Protein AF-A0A7K2YZ72-F1 (afdb_monomer_lite)

pLDDT: mean 72.84, std 12.13, range [53.62, 87.0]

Structure (mmCIF, N/CA/C/O backbone):
data_AF-A0A7K2YZ72-F1
#
_entry.id   AF-A0A7K2YZ72-F1
#
loop_
_atom_site.group_PDB
_atom_site.id
_atom_site.type_symbol
_atom_site.label_atom_id
_atom_site.label_alt_id
_atom_site.label_comp_id
_atom_site.label_asym_id
_atom_site.label_entity_id
_atom_site.label_seq_id
_atom_site.pdbx_PDB_ins_code
_atom_site.Cartn_x
_atom_site.Cartn_y
_atom_site.Cartn_z
_atom_site.occupancy
_atom_site.B_iso_or_equiv
_atom_site.auth_seq_id
_atom_site.auth_comp_id
_atom_site.auth_asym_id
_atom_site.auth_atom_id
_atom_site.pdbx_PDB_model_num
ATOM 1 N N . MET A 1 1 ? -6.754 -0.953 16.951 1.00 66.56 1 MET A N 1
ATOM 2 C CA . MET A 1 1 ? -6.450 -0.528 15.565 1.00 66.56 1 MET A CA 1
ATOM 3 C C . MET A 1 1 ? -6.668 -1.678 14.604 1.00 66.56 1 MET A C 1
ATOM 5 O O . MET A 1 1 ? -6.054 -2.729 14.779 1.00 66.56 1 MET A O 1
ATOM 9 N N . ALA A 1 2 ? -7.543 -1.490 13.618 1.00 82.25 2 ALA A N 1
ATOM 10 C CA . ALA A 1 2 ? -7.791 -2.478 12.576 1.00 82.25 2 ALA A CA 1
ATOM 11 C C . ALA A 1 2 ? -6.699 -2.415 11.491 1.00 82.25 2 ALA A C 1
ATOM 13 O O . ALA A 1 2 ? -6.061 -1.383 11.263 1.00 82.25 2 ALA A O 1
ATOM 14 N N . LYS A 1 3 ? -6.443 -3.546 10.826 1.00 82.19 3 LYS A N 1
ATOM 15 C CA . LYS A 1 3 ? -5.518 -3.589 9.685 1.00 82.19 3 LYS A CA 1
ATOM 16 C C . LYS A 1 3 ? -6.186 -2.919 8.488 1.00 82.19 3 LYS A C 1
ATOM 18 O O . LYS A 1 3 ? -7.352 -3.187 8.215 1.00 82.19 3 LYS A O 1
ATOM 23 N N . CYS A 1 4 ? -5.433 -2.113 7.740 1.00 85.19 4 CYS A N 1
ATOM 24 C CA . CYS A 1 4 ? -5.923 -1.585 6.470 1.00 85.19 4 CYS A CA 1
ATOM 25 C C . CYS A 1 4 ? -6.115 -2.749 5.489 1.00 85.19 4 CYS A C 1
ATOM 27 O O . CYS A 1 4 ? -5.147 -3.398 5.075 1.00 85.19 4 CYS A O 1
ATOM 29 N N . THR A 1 5 ? -7.370 -3.039 5.157 1.00 84.56 5 THR A N 1
ATOM 30 C CA . THR A 1 5 ? -7.776 -4.186 4.335 1.00 84.56 5 THR A CA 1
ATOM 31 C C . THR A 1 5 ? -7.343 -4.014 2.883 1.00 84.56 5 THR A C 1
ATOM 33 O O . THR A 1 5 ? -6.867 -4.970 2.274 1.00 84.56 5 THR A O 1
ATOM 36 N N . ASN A 1 6 ? -7.389 -2.777 2.378 1.00 82.12 6 ASN A N 1
ATOM 37 C CA . ASN A 1 6 ? -7.023 -2.408 1.009 1.00 82.12 6 ASN A CA 1
ATOM 38 C C . ASN A 1 6 ? -5.589 -2.847 0.654 1.00 82.12 6 ASN A C 1
ATOM 40 O O . ASN A 1 6 ? -5.326 -3.404 -0.407 1.00 82.12 6 ASN A O 1
ATOM 44 N N . CYS A 1 7 ? -4.670 -2.702 1.610 1.00 85.75 7 CYS A N 1
ATOM 45 C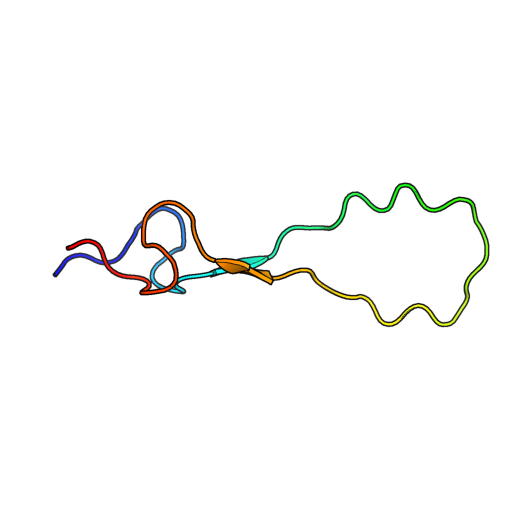 CA . CYS A 1 7 ? -3.256 -3.035 1.430 1.00 85.75 7 CYS A CA 1
ATOM 46 C C . CYS A 1 7 ? -2.815 -4.233 2.274 1.00 85.75 7 CYS A C 1
ATOM 48 O O . CYS A 1 7 ? -1.618 -4.434 2.493 1.00 85.75 7 CYS A O 1
ATOM 50 N N . LYS A 1 8 ? -3.777 -5.022 2.775 1.00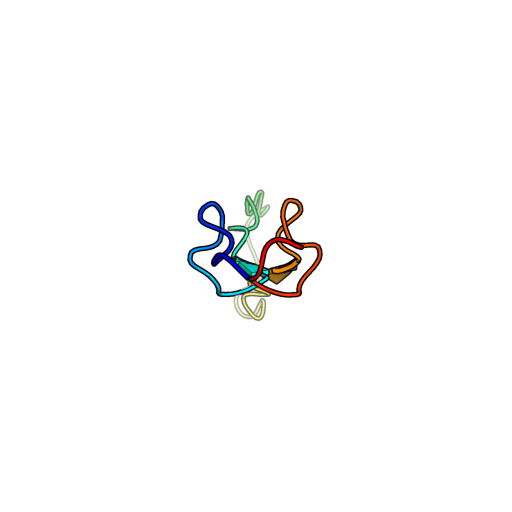 86.44 8 LYS A N 1
ATOM 51 C CA . LYS A 1 8 ? -3.555 -6.211 3.617 1.00 86.44 8 LYS A CA 1
ATOM 52 C C . LYS A 1 8 ? -2.591 -5.956 4.785 1.00 86.44 8 LYS A C 1
ATOM 54 O O . LYS A 1 8 ? -1.786 -6.811 5.143 1.00 86.44 8 LYS A O 1
ATOM 59 N N . GLY A 1 9 ? -2.629 -4.754 5.352 1.00 85.62 9 GLY A N 1
ATOM 60 C CA . GLY A 1 9 ? -1.753 -4.345 6.447 1.00 85.62 9 GLY A CA 1
ATOM 61 C C . GLY A 1 9 ? -0.316 -3.958 6.072 1.00 85.62 9 GLY A C 1
ATOM 62 O O . GLY A 1 9 ? 0.451 -3.623 6.966 1.00 85.62 9 GLY A O 1
ATOM 63 N N . LYS A 1 10 ? 0.073 -3.971 4.787 1.00 83.69 10 LYS A N 1
ATOM 64 C CA . LYS A 1 10 ? 1.454 -3.671 4.353 1.00 83.69 10 LYS A CA 1
ATOM 65 C C . LYS A 1 10 ? 1.796 -2.181 4.283 1.00 83.69 10 LYS A C 1
ATOM 67 O O . LYS A 1 10 ? 2.955 -1.838 4.079 1.00 83.69 10 LYS A O 1
ATOM 72 N N . GLY A 1 11 ? 0.805 -1.292 4.360 1.00 86.31 11 GLY A N 1
ATOM 73 C CA . GLY A 1 11 ? 1.013 0.160 4.270 1.00 86.31 11 GLY A CA 1
ATOM 74 C C . GLY A 1 11 ? 1.418 0.671 2.886 1.00 86.31 11 GLY A C 1
ATOM 75 O O . GLY A 1 11 ? 1.294 1.857 2.614 1.00 86.31 11 GLY A O 1
ATOM 76 N N . SER A 1 12 ? 1.810 -0.201 1.963 1.00 85.31 12 SER A N 1
ATOM 77 C CA . SER A 1 12 ? 2.200 0.136 0.597 1.00 85.31 12 SER A CA 1
ATOM 78 C C . SER A 1 12 ? 1.612 -0.857 -0.398 1.00 85.31 12 SER A C 1
ATOM 80 O O . SER A 1 12 ? 1.327 -2.011 -0.065 1.00 85.31 12 SER A O 1
ATOM 82 N N . VAL A 1 13 ? 1.419 -0.393 -1.629 1.00 82.44 13 VAL A N 1
ATOM 83 C CA . VAL A 1 13 ? 1.004 -1.210 -2.769 1.00 82.44 13 VAL A CA 1
ATOM 84 C C . VAL A 1 13 ? 2.080 -1.157 -3.836 1.00 82.44 13 VAL A C 1
ATOM 86 O O . VAL A 1 13 ? 2.631 -0.097 -4.145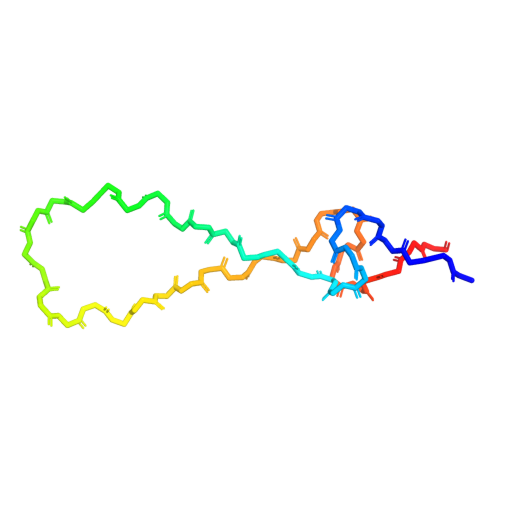 1.00 82.44 13 VAL A O 1
ATOM 89 N N . ARG A 1 14 ? 2.387 -2.321 -4.407 1.00 80.00 14 ARG A N 1
ATOM 90 C CA . ARG A 1 14 ? 3.196 -2.405 -5.620 1.00 80.00 14 ARG A CA 1
ATOM 91 C C . ARG A 1 14 ? 2.322 -1.932 -6.772 1.00 80.00 14 ARG A C 1
ATOM 93 O O . ARG A 1 14 ? 1.346 -2.600 -7.102 1.00 80.00 14 ARG A O 1
ATOM 100 N N . MET A 1 15 ? 2.639 -0.781 -7.357 1.00 67.00 15 MET A N 1
ATOM 101 C CA . MET A 1 15 ? 2.064 -0.438 -8.649 1.00 67.00 15 MET A CA 1
ATOM 102 C C . MET A 1 15 ? 2.906 -1.132 -9.708 1.00 67.00 15 MET A C 1
ATOM 104 O O . MET A 1 15 ? 4.109 -0.889 -9.808 1.00 67.00 15 MET A O 1
ATOM 108 N N . ALA A 1 16 ? 2.270 -1.995 -10.500 1.00 60.38 16 ALA A N 1
ATOM 109 C CA . ALA A 1 16 ? 2.825 -2.339 -11.795 1.00 60.38 16 ALA A CA 1
ATOM 110 C C . ALA A 1 16 ? 2.926 -1.019 -12.561 1.00 60.38 16 ALA A C 1
ATOM 112 O O . ALA A 1 16 ? 1.907 -0.392 -12.861 1.00 60.38 16 ALA A O 1
ATOM 113 N N . ALA A 1 17 ? 4.147 -0.543 -12.800 1.00 63.38 17 ALA A N 1
ATOM 114 C CA . ALA A 1 17 ? 4.332 0.512 -13.774 1.00 63.38 17 ALA A CA 1
ATOM 115 C C . ALA A 1 17 ? 3.734 -0.041 -15.072 1.00 63.38 17 ALA A C 1
ATOM 117 O O . ALA A 1 17 ? 4.158 -1.102 -15.530 1.00 63.38 17 ALA A O 1
ATOM 118 N N . LYS A 1 18 ? 2.691 0.604 -15.612 1.00 58.75 18 LYS A N 1
ATOM 119 C CA . LYS A 1 18 ? 2.295 0.357 -16.997 1.00 58.75 18 LYS A CA 1
ATOM 120 C C . LYS A 1 18 ? 3.493 0.797 -17.820 1.00 58.75 18 LYS A C 1
ATOM 122 O O . LYS A 1 18 ? 3.674 1.982 -18.082 1.00 58.75 18 LYS A O 1
ATOM 127 N N . GLU A 1 19 ? 4.371 -0.154 -18.091 1.00 55.69 19 GLU A N 1
ATOM 128 C CA . GLU A 1 19 ? 5.510 0.016 -18.960 1.00 55.69 19 GLU A CA 1
ATOM 129 C C . GLU A 1 19 ? 4.966 0.192 -20.372 1.00 55.69 19 GLU A C 1
ATOM 131 O O . GLU A 1 19 ? 4.879 -0.747 -21.156 1.00 55.69 19 GLU A O 1
ATOM 136 N N . THR A 1 20 ? 4.575 1.419 -20.707 1.00 56.19 20 THR A N 1
ATOM 137 C CA . THR A 1 20 ? 4.587 1.855 -22.098 1.00 56.19 20 THR A CA 1
ATOM 138 C C . THR A 1 20 ? 6.060 2.033 -22.461 1.00 56.19 20 THR A C 1
ATOM 140 O O . THR A 1 20 ? 6.584 3.142 -22.444 1.00 56.19 20 THR A O 1
ATOM 143 N N . MET A 1 21 ? 6.775 0.925 -22.665 1.00 56.59 21 MET A N 1
ATOM 144 C CA . MET A 1 21 ? 8.151 0.965 -23.149 1.00 56.59 21 MET A CA 1
ATOM 145 C C . MET A 1 21 ? 8.130 1.098 -24.677 1.00 56.59 21 MET A C 1
ATOM 147 O O . MET A 1 21 ? 7.699 0.156 -25.345 1.00 56.59 21 MET A O 1
ATOM 151 N N . PRO A 1 22 ? 8.625 2.199 -25.274 1.00 53.62 22 PRO A N 1
ATOM 152 C CA . PRO A 1 22 ? 9.212 2.100 -26.601 1.00 53.62 22 PRO A CA 1
ATOM 153 C C . PRO A 1 22 ? 10.427 1.169 -26.488 1.00 53.62 22 PRO A C 1
ATOM 155 O O . PRO A 1 22 ? 11.266 1.325 -25.600 1.00 53.62 22 PRO A O 1
ATOM 158 N N . GLY A 1 23 ? 10.465 0.130 -27.319 1.00 58.44 23 GLY A N 1
ATOM 159 C CA . GLY A 1 23 ? 11.465 -0.929 -27.230 1.00 58.44 23 GLY A CA 1
ATOM 160 C C . GLY A 1 23 ? 12.903 -0.401 -27.225 1.00 58.44 23 GLY A C 1
ATOM 161 O O . GLY A 1 23 ? 13.251 0.449 -28.038 1.00 58.44 23 GLY A O 1
ATOM 162 N N . SER A 1 24 ? 13.725 -0.986 -26.345 1.00 56.44 24 SER A N 1
ATOM 163 C CA . SER A 1 24 ? 15.201 -0.919 -26.260 1.00 56.44 24 SER A CA 1
ATOM 164 C C . SER A 1 24 ? 15.766 -0.258 -25.003 1.00 56.44 24 SER A C 1
ATOM 166 O O . SER A 1 24 ? 16.409 0.780 -25.081 1.00 56.44 24 SER A O 1
ATOM 168 N N . VAL A 1 25 ? 15.683 -0.940 -23.854 1.00 57.41 25 VAL A N 1
ATOM 169 C CA . VAL A 1 25 ? 16.745 -0.842 -22.836 1.00 57.41 25 VAL A CA 1
ATOM 170 C C . VAL A 1 25 ? 16.929 -2.207 -22.157 1.00 57.41 25 VAL A C 1
ATOM 172 O O . VAL A 1 25 ? 16.179 -2.574 -21.257 1.00 57.41 25 VAL A O 1
ATOM 175 N N . ARG A 1 26 ? 17.943 -2.989 -22.562 1.00 59.34 26 ARG A N 1
ATOM 176 C CA . ARG A 1 26 ? 18.265 -4.322 -21.987 1.00 59.34 26 ARG A CA 1
ATOM 177 C C . ARG A 1 26 ? 18.809 -4.278 -20.542 1.00 59.34 26 ARG A C 1
ATOM 179 O O . ARG A 1 26 ? 19.328 -5.283 -20.080 1.00 59.34 26 ARG A O 1
ATOM 186 N N . ASN A 1 27 ? 18.690 -3.158 -19.821 1.00 59.09 27 ASN A N 1
ATOM 187 C CA . ASN A 1 27 ? 19.182 -3.015 -18.443 1.00 59.09 27 ASN A CA 1
ATOM 188 C C . ASN A 1 27 ? 18.406 -1.971 -17.612 1.00 59.09 27 ASN A C 1
ATOM 190 O O . ASN A 1 27 ? 18.975 -1.279 -16.768 1.00 59.09 27 ASN A O 1
ATOM 194 N N . LEU A 1 28 ? 17.094 -1.832 -17.828 1.00 56.34 28 LEU A N 1
ATOM 195 C CA . LEU A 1 28 ? 16.275 -1.027 -16.924 1.00 56.34 28 LEU A CA 1
ATOM 196 C C . LEU A 1 28 ? 16.083 -1.820 -15.623 1.00 56.34 28 LEU A C 1
ATOM 198 O O . LEU A 1 28 ? 15.398 -2.845 -15.611 1.00 56.34 28 LEU A O 1
ATOM 202 N N . ARG A 1 29 ? 16.707 -1.376 -14.519 1.00 58.62 29 ARG A N 1
ATOM 203 C CA . ARG A 1 29 ? 16.324 -1.837 -13.174 1.00 58.62 29 ARG A CA 1
ATOM 204 C C . ARG A 1 29 ? 14.805 -1.718 -13.109 1.00 58.62 29 ARG A C 1
A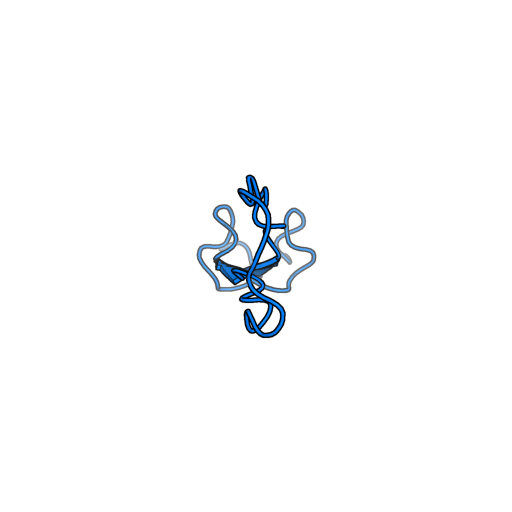TOM 206 O O . ARG A 1 29 ? 14.307 -0.601 -13.219 1.00 58.62 29 ARG A O 1
ATOM 213 N N . ARG A 1 30 ? 14.087 -2.843 -12.978 1.00 58.53 30 ARG A N 1
ATOM 214 C CA . ARG A 1 30 ? 12.630 -2.851 -12.786 1.00 58.53 30 ARG A CA 1
ATOM 215 C C . ARG A 1 30 ? 12.357 -2.054 -11.524 1.00 58.53 30 ARG A C 1
ATOM 217 O O . ARG A 1 30 ? 12.453 -2.577 -10.417 1.00 58.53 30 ARG A O 1
ATOM 224 N N . ASN A 1 31 ? 12.103 -0.765 -11.688 1.00 57.66 31 ASN A N 1
ATOM 225 C CA . ASN A 1 31 ? 11.772 0.107 -10.589 1.00 57.66 31 ASN A CA 1
ATOM 226 C C . ASN A 1 31 ? 10.305 -0.187 -10.282 1.00 57.66 31 ASN A C 1
ATOM 228 O O . ASN A 1 31 ? 9.412 0.516 -10.752 1.00 57.66 31 ASN A O 1
ATOM 232 N N . GLU A 1 32 ? 10.049 -1.306 -9.591 1.00 62.44 32 GLU A N 1
ATOM 233 C CA . GLU A 1 32 ? 8.732 -1.616 -9.040 1.00 62.44 32 GLU A CA 1
ATOM 234 C C . GLU A 1 32 ? 8.362 -0.440 -8.133 1.00 62.44 32 GLU A C 1
ATOM 236 O O . GLU A 1 32 ? 8.843 -0.323 -7.006 1.00 62.44 32 GLU A O 1
ATOM 241 N N . ARG A 1 33 ? 7.557 0.495 -8.648 1.00 69.88 33 ARG A N 1
ATOM 242 C CA . ARG A 1 33 ? 7.193 1.703 -7.915 1.00 69.88 33 ARG A CA 1
ATOM 243 C C . ARG A 1 33 ? 6.222 1.299 -6.812 1.00 69.88 33 ARG A C 1
ATOM 245 O O . ARG A 1 33 ? 5.018 1.164 -7.029 1.00 69.88 33 ARG A O 1
ATOM 252 N N . THR A 1 34 ? 6.742 1.078 -5.611 1.00 75.62 34 THR A N 1
ATOM 253 C CA . THR A 1 34 ? 5.922 0.929 -4.409 1.00 75.62 34 THR A CA 1
ATOM 254 C C . THR A 1 34 ? 5.410 2.298 -3.997 1.00 75.62 34 THR A C 1
ATOM 256 O O . THR A 1 34 ? 6.192 3.203 -3.711 1.00 75.62 34 THR A O 1
ATOM 259 N N . ARG A 1 35 ? 4.088 2.463 -3.980 1.00 80.75 35 ARG A N 1
ATOM 260 C CA . ARG A 1 35 ? 3.427 3.681 -3.506 1.00 80.75 35 ARG A CA 1
ATOM 261 C C . ARG A 1 35 ? 2.799 3.403 -2.146 1.00 80.75 35 ARG A C 1
ATOM 263 O O . ARG A 1 35 ? 2.275 2.310 -1.921 1.00 80.75 35 ARG A O 1
ATOM 270 N N . SER A 1 36 ? 2.819 4.388 -1.251 1.00 85.38 36 SER A N 1
ATOM 271 C CA . SER A 1 36 ? 2.062 4.317 -0.001 1.00 85.38 36 SER A CA 1
ATOM 272 C C . SER A 1 36 ? 0.593 4.038 -0.297 1.00 85.38 36 SER A C 1
ATOM 274 O O . SER A 1 36 ? -0.001 4.627 -1.202 1.00 85.38 36 SER A O 1
ATOM 276 N N . CYS A 1 37 ? 0.021 3.118 0.467 1.00 84.75 37 CYS A N 1
ATOM 277 C CA . CYS A 1 37 ? -1.388 2.792 0.416 1.00 84.75 37 CYS A CA 1
ATOM 278 C C . CYS A 1 37 ? -2.192 4.062 0.723 1.00 84.75 37 CYS A C 1
ATOM 280 O O . CYS A 1 37 ? -2.022 4.600 1.818 1.00 84.75 37 CYS A O 1
ATOM 282 N N . PRO A 1 38 ? -3.034 4.558 -0.198 1.00 79.31 38 PRO A N 1
ATOM 283 C CA . PRO A 1 38 ? -3.747 5.821 0.001 1.00 79.31 38 PRO A CA 1
ATOM 284 C C . PRO A 1 38 ? -4.676 5.776 1.220 1.00 79.31 38 PRO A C 1
ATOM 286 O O . PRO A 1 38 ? -4.844 6.778 1.900 1.00 79.31 38 PRO A O 1
ATOM 289 N N . ASP A 1 39 ? -5.199 4.592 1.530 1.00 81.94 39 ASP A N 1
ATOM 290 C CA . ASP A 1 39 ? -6.186 4.361 2.583 1.00 81.94 39 ASP A CA 1
ATOM 291 C C . ASP A 1 39 ? -5.600 4.450 4.005 1.00 81.94 39 ASP A C 1
ATOM 293 O O . ASP A 1 39 ? -6.233 4.953 4.926 1.00 81.94 39 ASP A O 1
ATOM 297 N N . CYS A 1 40 ? -4.347 4.019 4.186 1.00 85.25 40 CYS A N 1
ATOM 298 C CA . CYS A 1 40 ? -3.655 4.071 5.480 1.00 85.25 40 CYS A CA 1
ATOM 299 C C . CYS A 1 40 ? -2.402 4.951 5.480 1.00 85.25 40 CYS A C 1
ATOM 301 O O . CYS A 1 40 ? -1.604 4.884 6.414 1.00 85.25 40 CYS A O 1
ATOM 303 N N . LEU A 1 41 ? -2.201 5.755 4.433 1.00 83.88 41 LEU A N 1
ATOM 304 C CA . LEU A 1 41 ? -1.093 6.707 4.289 1.00 83.88 41 LEU A CA 1
ATOM 305 C C . LEU A 1 41 ? 0.298 6.120 4.598 1.00 83.88 41 LEU A C 1
ATOM 307 O O . LEU A 1 41 ? 1.161 6.809 5.131 1.00 83.88 41 LEU A O 1
ATOM 311 N N . GLY A 1 42 ? 0.542 4.843 4.292 1.00 82.25 42 GLY A N 1
ATOM 312 C CA . GLY A 1 42 ? 1.832 4.206 4.605 1.00 82.25 42 GLY A CA 1
ATOM 313 C C . GLY A 1 42 ? 1.874 3.406 5.908 1.00 82.25 42 GLY A C 1
ATOM 314 O O . GLY A 1 42 ? 2.766 2.583 6.075 1.00 82.25 42 GLY A O 1
ATOM 315 N N . THR A 1 43 ? 0.915 3.583 6.817 1.00 84.81 43 THR A N 1
ATOM 316 C CA . THR A 1 43 ? 0.974 2.984 8.167 1.00 84.81 43 THR A CA 1
ATOM 317 C C . THR A 1 43 ? 0.526 1.522 8.222 1.00 84.81 43 THR A C 1
ATOM 319 O O . THR A 1 43 ? 0.822 0.811 9.180 1.00 84.81 43 THR A O 1
ATOM 322 N N . GLY A 1 44 ? -0.215 1.050 7.213 1.00 86.38 44 GLY A N 1
ATOM 323 C CA . GLY A 1 44 ? -0.757 -0.315 7.179 1.00 86.38 44 GLY A CA 1
ATOM 324 C C . GLY A 1 44 ? -1.905 -0.554 8.163 1.00 86.38 44 GLY A C 1
ATOM 325 O O . GLY A 1 44 ? -2.413 -1.671 8.269 1.00 86.38 44 GLY A O 1
ATOM 326 N N . ARG A 1 45 ? -2.354 0.478 8.874 1.00 87.00 45 ARG A N 1
ATOM 327 C CA . ARG A 1 45 ? -3.412 0.391 9.879 1.00 87.00 45 ARG A CA 1
ATOM 328 C C . ARG A 1 45 ? -4.409 1.514 9.642 1.00 87.00 45 A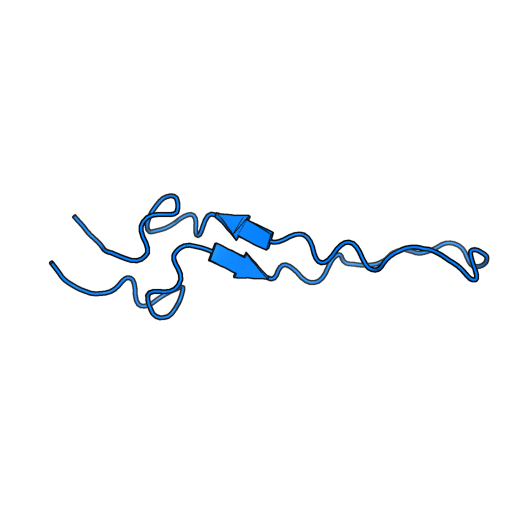RG A C 1
ATOM 330 O O . ARG A 1 45 ? -4.038 2.583 9.167 1.00 87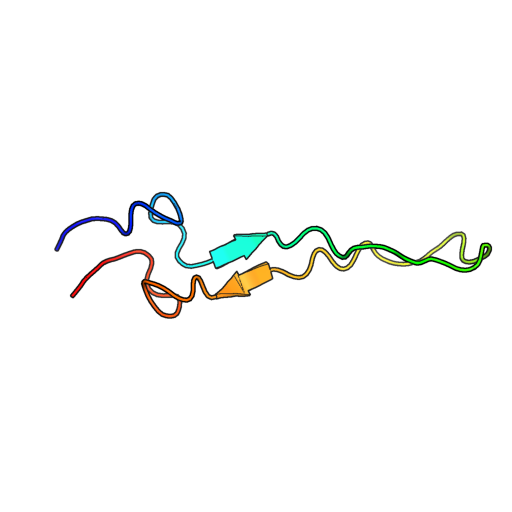.00 45 ARG A O 1
ATOM 337 N N . THR A 1 46 ? -5.677 1.255 9.921 1.00 74.31 46 THR A N 1
ATOM 338 C CA . THR A 1 46 ? -6.637 2.353 10.062 1.00 74.31 46 THR A CA 1
ATOM 339 C C . THR A 1 46 ? -6.304 3.107 11.352 1.00 74.31 46 THR A C 1
ATOM 341 O O . THR A 1 46 ? -5.635 2.539 12.227 1.00 74.31 46 THR A O 1
ATOM 344 N N . ARG A 1 47 ? -6.752 4.363 11.481 1.00 67.69 47 ARG A N 1
ATOM 345 C CA . ARG A 1 47 ? -6.787 5.013 12.803 1.00 67.69 47 ARG A CA 1
ATOM 346 C C . ARG A 1 47 ? -7.490 4.107 13.821 1.00 67.69 47 ARG A C 1
ATOM 348 O O . ARG A 1 47 ? -8.395 3.339 13.411 1.00 67.69 47 ARG A O 1
#

Radius of gyration: 14.52 Å; chains: 1; bounding box: 27×13×43 Å

Foldseek 3Di:
DAFDVQCQLQQWDFDPPPPPDPDDDPDDPRCRDIDGDPQCNSRRGHD

Sequence (47 aa):
MAKCTNCKGKGSVRMAAKETMPGSVRNLRRNERTRSCPDCLGTGRTR

Secondary structure (DSSP, 8-state):
--B-TTTTT-SEEEE-------S--TT-----EEEE-TTTTTSSB--